Protein AF-A0A7U1E0X5-F1 (afdb_monomer_lite)

Structure (mmCIF, N/CA/C/O backbone):
data_AF-A0A7U1E0X5-F1
#
_entry.id   AF-A0A7U1E0X5-F1
#
loop_
_atom_site.group_PDB
_atom_site.id
_atom_site.type_symbol
_atom_site.label_atom_id
_atom_site.label_alt_id
_atom_site.label_comp_id
_atom_site.label_asym_id
_atom_site.label_entity_id
_atom_site.label_seq_id
_atom_site.pdbx_PDB_ins_code
_atom_site.Cartn_x
_atom_site.Cartn_y
_atom_site.Cartn_z
_atom_site.occupancy
_atom_site.B_iso_or_equiv
_atom_site.auth_seq_id
_atom_site.auth_comp_id
_atom_site.auth_asym_id
_atom_site.auth_atom_id
_atom_site.pdbx_PDB_model_num
ATOM 1 N N . MET A 1 1 ? -3.698 -30.675 40.210 1.00 38.44 1 MET A N 1
ATOM 2 C CA . MET A 1 1 ? -2.942 -29.625 39.494 1.00 38.44 1 MET A CA 1
ATOM 3 C C . MET A 1 1 ? -3.936 -28.873 38.624 1.00 38.44 1 MET A C 1
ATOM 5 O O . MET A 1 1 ? -4.606 -29.520 37.833 1.00 38.44 1 MET A O 1
ATOM 9 N N . ILE A 1 2 ? -4.116 -27.569 38.832 1.00 43.66 2 ILE A N 1
ATOM 10 C CA . ILE A 1 2 ? -5.000 -26.732 38.006 1.00 43.66 2 ILE A CA 1
ATOM 11 C C . ILE A 1 2 ? -4.103 -26.084 36.955 1.00 43.66 2 ILE A C 1
ATOM 13 O O . ILE A 1 2 ? -3.176 -25.365 37.313 1.00 43.66 2 ILE A O 1
ATOM 17 N N . ASN A 1 3 ? -4.327 -26.401 35.682 1.00 45.44 3 ASN A N 1
ATOM 18 C CA . ASN A 1 3 ? -3.619 -25.781 34.569 1.00 45.44 3 ASN A CA 1
ATOM 19 C C . ASN A 1 3 ? -4.281 -24.418 34.292 1.00 45.44 3 ASN A C 1
ATOM 21 O O . ASN A 1 3 ? -5.467 -24.415 33.955 1.00 45.44 3 ASN A O 1
ATOM 25 N N . PRO A 1 4 ? -3.604 -23.268 34.454 1.00 50.00 4 PRO A N 1
ATOM 26 C CA . PRO A 1 4 ? -4.183 -21.985 34.094 1.00 50.00 4 PRO A CA 1
ATOM 27 C C . PRO A 1 4 ? -4.053 -21.825 32.579 1.00 50.00 4 PRO A C 1
ATOM 29 O O . PRO A 1 4 ? -3.163 -21.144 32.079 1.00 50.00 4 PRO A O 1
ATOM 32 N N . SER A 1 5 ? -4.917 -22.493 31.819 1.00 58.84 5 SER A N 1
ATOM 33 C CA . SER A 1 5 ? -5.094 -22.133 30.417 1.00 58.84 5 SER A CA 1
ATOM 34 C C . SER A 1 5 ? -5.655 -20.713 30.377 1.00 58.84 5 SER A C 1
ATOM 36 O O . SER A 1 5 ? -6.728 -20.455 30.926 1.00 58.84 5 SER A O 1
ATOM 38 N N . LEU A 1 6 ? -4.882 -19.802 29.779 1.00 53.97 6 LEU A N 1
ATOM 39 C CA . LEU A 1 6 ? -5.266 -18.418 29.515 1.00 53.97 6 LEU A CA 1
ATOM 40 C C . LEU A 1 6 ? -6.688 -18.369 28.927 1.00 53.97 6 LEU A C 1
ATOM 42 O O . LEU A 1 6 ? -7.030 -19.235 28.115 1.00 53.97 6 LEU A O 1
ATOM 46 N N . PRO A 1 7 ? -7.521 -17.384 29.313 1.00 54.41 7 PRO A N 1
ATOM 47 C CA . PRO A 1 7 ? -8.818 -17.203 28.682 1.00 54.41 7 PRO A CA 1
ATOM 48 C C . PRO A 1 7 ? -8.608 -17.047 27.176 1.00 54.41 7 PRO A C 1
ATOM 50 O O . PRO A 1 7 ? -7.719 -16.313 26.749 1.00 54.41 7 PRO A O 1
ATOM 53 N N . TYR A 1 8 ? -9.401 -17.775 26.390 1.00 51.78 8 TYR A N 1
ATOM 54 C CA . TYR A 1 8 ? -9.426 -17.675 24.936 1.00 51.78 8 TYR A CA 1
ATOM 55 C C . TYR A 1 8 ? -9.695 -16.217 24.553 1.00 51.78 8 TYR A C 1
ATOM 57 O O . TYR A 1 8 ? -10.826 -15.738 24.625 1.00 51.78 8 TYR A O 1
ATOM 65 N N . VAL A 1 9 ? -8.631 -15.499 24.202 1.00 51.34 9 VAL A N 1
ATOM 66 C CA . VAL A 1 9 ? -8.729 -14.219 23.518 1.00 51.34 9 VAL A CA 1
ATOM 67 C C . VAL A 1 9 ? -8.994 -14.615 22.070 1.00 51.34 9 VAL A C 1
ATOM 69 O O . VAL A 1 9 ? -8.126 -15.261 21.483 1.00 51.34 9 VAL A O 1
ATOM 72 N N . PRO A 1 10 ? -10.176 -14.341 21.489 1.00 49.16 10 PRO A N 1
ATOM 73 C CA . PRO A 1 10 ? -10.321 -14.509 20.053 1.00 49.16 10 PRO A CA 1
ATOM 74 C C . PRO A 1 10 ? -9.218 -13.661 19.430 1.00 49.16 10 PRO A C 1
ATOM 76 O O . PRO A 1 10 ? -9.096 -12.496 19.806 1.00 49.16 10 PRO A O 1
ATOM 79 N N . ASP A 1 11 ? -8.393 -14.266 18.574 1.00 42.91 11 ASP A N 1
ATOM 80 C CA . ASP A 1 11 ? -7.307 -13.615 17.844 1.00 42.91 11 ASP A CA 1
ATOM 81 C C . ASP A 1 11 ? -7.849 -12.370 17.136 1.00 42.91 11 ASP A C 1
ATOM 83 O O . ASP A 1 11 ? -8.280 -12.392 15.981 1.00 42.91 11 ASP A O 1
ATOM 87 N N . PHE A 1 12 ? -7.874 -11.252 17.853 1.00 45.00 12 PHE A N 1
ATOM 88 C CA . PHE A 1 12 ? -8.279 -9.969 17.329 1.00 45.00 12 PHE A CA 1
ATOM 89 C C . PHE A 1 12 ? -7.049 -9.408 16.623 1.00 45.00 12 PHE A C 1
ATOM 91 O O . PHE A 1 12 ? -6.420 -8.451 17.056 1.00 45.00 12 PHE A O 1
ATOM 98 N N . HIS A 1 13 ? -6.725 -10.007 15.477 1.00 46.81 13 HIS A N 1
ATOM 99 C CA . HIS A 1 13 ? -5.883 -9.400 14.445 1.00 46.81 13 HIS A CA 1
ATOM 100 C C . HIS A 1 13 ? -6.632 -8.282 13.695 1.00 46.81 13 HIS A C 1
ATOM 102 O O . HIS A 1 13 ? -6.269 -7.904 12.583 1.00 46.81 13 HIS A O 1
ATOM 108 N N . GLY A 1 14 ? -7.720 -7.764 14.269 1.00 42.31 14 GLY A N 1
ATOM 109 C CA . GLY A 1 14 ? -8.421 -6.611 13.742 1.00 42.31 14 GLY A CA 1
ATOM 110 C C . GLY A 1 14 ? -7.586 -5.372 14.007 1.00 42.31 14 GLY A C 1
ATOM 111 O O . GLY A 1 14 ? -7.404 -4.980 15.158 1.00 42.31 14 GLY A O 1
ATOM 112 N N . VAL A 1 15 ? -7.099 -4.729 12.947 1.00 48.28 15 VAL A N 1
ATOM 113 C CA . VAL A 1 15 ? -6.606 -3.359 13.065 1.00 48.28 15 VAL A CA 1
ATOM 114 C C . VAL A 1 15 ? -7.740 -2.509 13.632 1.00 48.28 15 VAL A C 1
ATOM 116 O O . VAL A 1 15 ? -8.774 -2.327 12.987 1.00 48.28 15 VAL A O 1
ATOM 119 N N . ILE A 1 16 ? -7.546 -1.973 14.835 1.00 50.69 16 ILE A N 1
ATOM 120 C CA . ILE A 1 16 ? -8.453 -0.985 15.414 1.00 50.69 16 ILE A CA 1
ATOM 121 C C . ILE A 1 16 ? -8.334 0.253 14.538 1.00 50.69 16 ILE A C 1
ATOM 123 O O . ILE A 1 16 ? -7.315 0.922 14.595 1.00 50.69 16 ILE A O 1
ATOM 127 N N . LYS A 1 17 ? -9.318 0.552 13.683 1.00 50.16 17 LYS A N 1
ATOM 128 C CA . LYS A 1 17 ? -9.279 1.770 12.864 1.00 50.16 17 LYS A CA 1
ATOM 129 C C . LYS A 1 17 ? -9.312 2.990 13.791 1.00 50.16 17 LYS A C 1
ATOM 131 O O . LYS A 1 17 ? -10.161 3.064 14.668 1.00 50.16 17 LYS A O 1
ATOM 136 N N . SER A 1 18 ? -8.380 3.925 13.629 1.00 49.25 18 SER A N 1
ATOM 137 C CA . SER A 1 18 ? -8.361 5.151 14.415 1.00 49.25 18 SER A CA 1
ATOM 138 C C . SER A 1 18 ? -9.539 6.039 14.010 1.00 49.25 18 SER A C 1
ATOM 140 O O . SER A 1 18 ? -9.748 6.308 12.823 1.00 49.25 18 SER A O 1
ATOM 142 N N . ASP A 1 19 ? -10.281 6.533 15.001 1.00 51.62 19 ASP A N 1
ATOM 143 C CA . ASP A 1 19 ? -11.256 7.612 14.828 1.00 51.62 19 ASP A CA 1
ATOM 144 C C . ASP A 1 19 ? -10.507 8.939 14.643 1.00 51.62 19 ASP A C 1
ATOM 146 O O . ASP A 1 19 ? -10.410 9.777 15.541 1.00 51.62 19 ASP A O 1
ATOM 150 N N . VAL A 1 20 ? -9.891 9.130 13.475 1.00 51.34 20 VAL A N 1
ATOM 151 C CA . VAL A 1 20 ? -9.226 10.396 13.143 1.00 51.34 20 VAL A CA 1
ATOM 152 C C . VAL A 1 20 ? -10.301 11.428 12.825 1.00 51.34 20 VAL A C 1
ATOM 154 O O . VAL A 1 20 ? -10.756 11.498 11.691 1.00 51.34 20 VAL A O 1
ATOM 157 N N . SER A 1 21 ? -10.754 12.158 13.850 1.00 49.44 21 SER A N 1
ATOM 158 C CA . SER A 1 21 ? -11.457 13.458 13.827 1.00 49.44 21 SER A CA 1
ATOM 159 C C . SER A 1 21 ? -12.159 13.872 12.520 1.00 49.44 21 SER A C 1
ATOM 161 O O . SER A 1 21 ? 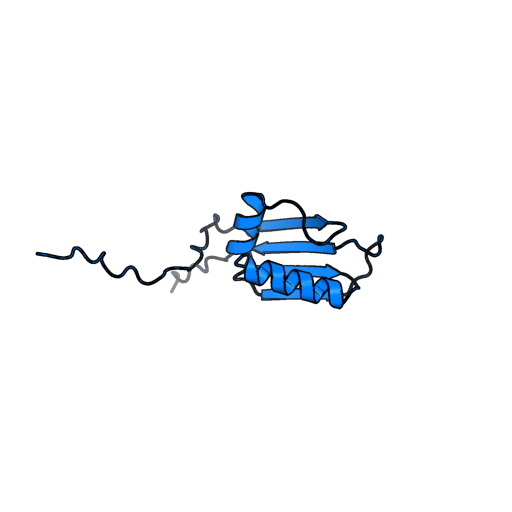-11.987 14.993 12.056 1.00 49.44 21 SER A O 1
ATOM 163 N N . GLY A 1 22 ? -12.949 12.989 11.903 1.00 56.50 22 GLY A N 1
ATOM 164 C CA . GLY A 1 22 ? -13.698 13.258 10.674 1.00 56.50 22 GLY A CA 1
ATOM 165 C C . GLY A 1 22 ? -12.929 13.972 9.552 1.00 56.50 22 GLY A C 1
ATOM 166 O O . GLY A 1 22 ? -13.574 14.631 8.751 1.00 56.50 22 GLY A O 1
ATOM 167 N N . LYS A 1 23 ? -11.592 13.916 9.483 1.00 66.25 23 LYS A N 1
ATOM 168 C CA . LYS A 1 23 ? -10.787 14.559 8.431 1.00 66.25 23 LYS A CA 1
ATOM 169 C C . LYS A 1 23 ? -9.928 13.484 7.785 1.00 66.25 23 LYS A C 1
ATOM 171 O O . LYS A 1 23 ? -9.076 12.888 8.439 1.00 66.25 23 LYS A O 1
ATOM 176 N N . GLY A 1 24 ? -10.203 13.203 6.514 1.00 78.44 24 GLY A N 1
ATOM 177 C CA . GLY A 1 24 ? -9.419 12.252 5.732 1.00 78.44 24 GLY A CA 1
ATOM 178 C C . GLY A 1 24 ? -7.949 12.668 5.663 1.00 78.44 24 GLY A C 1
ATOM 179 O O . GLY A 1 24 ? -7.609 13.835 5.871 1.00 78.44 24 GLY A O 1
ATOM 180 N N . TRP A 1 25 ? -7.071 11.716 5.367 1.00 86.50 25 TRP A N 1
ATOM 181 C CA . TRP A 1 25 ? -5.639 11.968 5.236 1.00 86.50 25 TRP A CA 1
ATOM 182 C C . TRP A 1 25 ? -5.052 11.219 4.043 1.00 86.50 25 TRP A C 1
ATOM 184 O O . TRP A 1 25 ? -5.591 10.208 3.587 1.00 86.50 25 TRP A O 1
ATOM 194 N N . VAL A 1 26 ? -3.930 11.738 3.545 1.00 87.56 26 VAL A N 1
ATOM 195 C CA . VAL A 1 26 ? -3.135 11.127 2.479 1.00 87.56 26 VAL A CA 1
ATOM 196 C C . VAL A 1 26 ? -1.690 11.045 2.949 1.00 87.56 26 VAL A C 1
ATOM 198 O O . VAL A 1 26 ? -1.139 12.028 3.440 1.00 87.56 26 VAL A O 1
ATOM 201 N N . TYR A 1 27 ? -1.085 9.872 2.799 1.00 86.44 27 TYR A N 1
ATOM 202 C CA . TYR A 1 27 ? 0.328 9.649 3.072 1.00 86.44 27 TYR A CA 1
ATOM 203 C C . TYR A 1 27 ? 0.993 9.049 1.836 1.00 86.44 27 TYR A C 1
ATOM 205 O O . TYR A 1 27 ? 0.497 8.074 1.275 1.00 86.44 27 TYR A O 1
ATOM 213 N N . GLU A 1 28 ? 2.097 9.644 1.392 1.00 87.88 28 GLU A N 1
ATOM 214 C CA . GLU A 1 28 ? 2.778 9.262 0.157 1.00 87.88 28 GLU A CA 1
ATOM 215 C C . GLU A 1 28 ? 4.205 8.802 0.437 1.00 87.88 28 GLU A C 1
ATOM 217 O O . GLU A 1 28 ? 4.940 9.421 1.205 1.00 87.88 28 GLU A O 1
ATOM 222 N N . ILE A 1 29 ? 4.613 7.737 -0.246 1.00 85.88 29 ILE A N 1
ATOM 223 C CA . ILE A 1 29 ? 5.979 7.225 -0.233 1.00 85.88 29 ILE A CA 1
ATOM 224 C C . ILE A 1 29 ? 6.431 7.0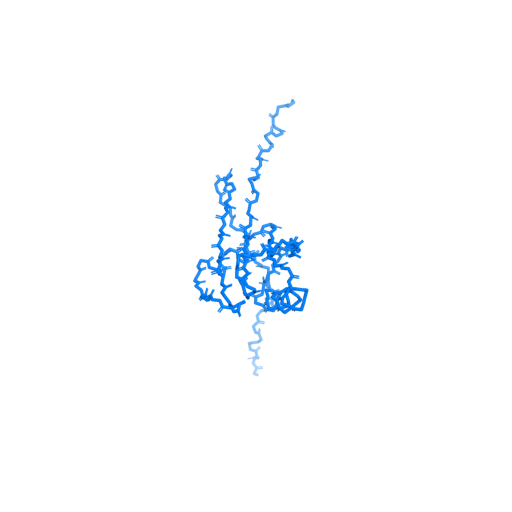88 -1.674 1.00 85.88 29 ILE A C 1
ATOM 226 O O . ILE A 1 29 ? 5.729 6.514 -2.501 1.00 85.88 29 ILE A O 1
ATOM 230 N N . THR A 1 30 ? 7.626 7.583 -1.967 1.00 81.38 30 THR A N 1
ATOM 231 C CA . THR A 1 30 ? 8.294 7.330 -3.241 1.00 81.38 30 THR A CA 1
ATOM 232 C C . THR A 1 30 ? 9.565 6.549 -2.952 1.00 81.38 30 THR A C 1
ATOM 234 O O . THR A 1 30 ? 10.387 6.990 -2.153 1.00 81.38 30 THR A O 1
ATOM 237 N N . SER A 1 31 ? 9.717 5.378 -3.564 1.00 73.00 31 SER A N 1
ATOM 238 C CA . SER A 1 31 ? 10.887 4.519 -3.381 1.00 73.00 31 SER A CA 1
ATOM 239 C C . SER A 1 31 ? 11.403 4.034 -4.727 1.00 73.00 31 SER A C 1
ATOM 241 O O . SER A 1 31 ? 10.623 3.762 -5.635 1.00 73.00 31 SER A O 1
ATOM 243 N N . LEU A 1 32 ? 12.724 3.923 -4.841 1.00 64.19 32 LEU A N 1
ATOM 244 C CA . LEU A 1 32 ? 13.413 3.423 -6.032 1.00 64.19 32 LEU A CA 1
ATOM 245 C C . LEU A 1 32 ? 13.540 1.892 -6.054 1.00 64.19 32 LEU A C 1
ATOM 247 O O . LEU A 1 32 ? 13.988 1.346 -7.043 1.00 64.19 32 LEU A O 1
ATOM 251 N N . SER A 1 33 ? 13.184 1.190 -4.972 1.00 60.03 33 SER A N 1
ATOM 252 C CA . SER A 1 33 ? 13.417 -0.262 -4.849 1.00 60.03 33 SER A CA 1
ATOM 253 C C . SER A 1 33 ? 12.273 -1.021 -4.165 1.00 60.03 33 SER A C 1
ATOM 255 O O . SER A 1 33 ? 12.437 -2.151 -3.706 1.00 60.03 33 SER A O 1
ATOM 257 N N . GLY A 1 34 ? 11.090 -0.404 -4.075 1.00 54.69 34 GLY A N 1
ATOM 258 C CA . GLY A 1 34 ? 9.868 -1.041 -3.569 1.00 54.69 34 GLY A CA 1
ATOM 259 C C . GLY A 1 34 ? 9.793 -1.235 -2.051 1.00 54.69 34 GLY A C 1
ATOM 260 O O . GLY A 1 34 ? 8.716 -1.524 -1.541 1.00 54.69 34 GLY A O 1
ATOM 261 N N . VAL A 1 35 ? 10.883 -1.021 -1.306 1.00 59.47 35 VAL A N 1
ATOM 262 C CA . VAL A 1 35 ? 10.881 -1.102 0.163 1.00 59.47 35 VAL A CA 1
ATOM 263 C C . VAL A 1 35 ? 11.721 0.032 0.738 1.00 59.47 35 VAL A C 1
ATOM 265 O O . VAL A 1 35 ? 12.945 -0.047 0.762 1.00 59.47 35 VAL A O 1
ATOM 268 N N . GLN A 1 36 ? 11.075 1.101 1.211 1.00 62.62 36 GLN A N 1
ATOM 269 C CA . GLN A 1 36 ? 11.728 2.045 2.118 1.00 62.62 36 GLN A CA 1
ATOM 270 C C . GLN A 1 36 ? 10.846 2.413 3.312 1.00 62.62 36 GLN A C 1
ATOM 272 O O . GLN A 1 36 ? 9.673 2.741 3.170 1.00 62.62 36 GLN A O 1
ATOM 277 N N . ALA A 1 37 ? 11.527 2.349 4.463 1.00 60.62 37 ALA A N 1
ATOM 278 C CA . ALA A 1 37 ? 11.211 2.795 5.813 1.00 60.62 37 ALA A CA 1
ATOM 279 C C . ALA A 1 37 ? 9.951 2.191 6.469 1.00 60.62 37 ALA A C 1
ATOM 281 O O . ALA A 1 37 ? 8.864 2.766 6.449 1.00 60.62 37 ALA A O 1
ATOM 282 N N . ARG A 1 38 ? 10.161 1.063 7.170 1.00 74.44 38 ARG A N 1
ATOM 283 C CA . ARG A 1 38 ? 9.269 0.470 8.189 1.00 74.44 38 ARG A CA 1
ATOM 284 C C . ARG A 1 38 ? 9.143 1.386 9.415 1.00 74.44 38 ARG A C 1
ATOM 286 O O . ARG A 1 38 ? 9.580 1.063 10.516 1.00 74.44 38 ARG A O 1
ATOM 293 N N . THR A 1 39 ? 8.633 2.589 9.194 1.00 82.69 39 THR A N 1
ATOM 294 C CA . THR A 1 39 ? 8.422 3.588 10.242 1.00 82.69 39 THR A CA 1
ATOM 295 C C . THR A 1 39 ? 7.094 3.339 10.951 1.00 82.69 39 THR A C 1
ATOM 297 O O . THR A 1 39 ? 6.182 2.756 10.360 1.00 82.69 39 THR A O 1
ATOM 300 N N . PRO A 1 40 ? 6.923 3.833 12.188 1.00 86.19 40 PRO A N 1
ATOM 301 C CA . PRO A 1 40 ? 5.617 3.831 12.841 1.00 86.19 40 PRO A CA 1
ATOM 302 C C . PRO A 1 40 ? 4.524 4.482 11.977 1.00 86.19 40 PRO A C 1
ATOM 304 O O . PRO A 1 40 ? 3.410 3.973 11.907 1.00 86.19 40 PRO A O 1
ATOM 307 N N . THR A 1 41 ? 4.856 5.556 11.251 1.00 85.56 41 THR A N 1
ATOM 308 C CA . THR A 1 41 ? 3.938 6.244 10.329 1.00 85.56 41 THR A CA 1
ATOM 309 C C . THR A 1 41 ? 3.513 5.359 9.162 1.00 85.56 41 THR A C 1
ATOM 311 O O . THR A 1 41 ? 2.340 5.357 8.798 1.00 85.56 41 THR A O 1
ATOM 314 N N . PHE A 1 42 ? 4.439 4.576 8.600 1.00 87.81 42 PHE A N 1
ATOM 315 C CA . PHE A 1 42 ? 4.121 3.599 7.562 1.00 87.81 42 PHE A CA 1
ATOM 316 C C . PHE A 1 42 ? 3.129 2.557 8.072 1.00 87.81 42 PHE A C 1
ATOM 318 O O . PHE A 1 42 ? 2.102 2.350 7.436 1.00 87.81 42 PHE A O 1
ATOM 325 N N . TYR A 1 43 ? 3.393 1.943 9.229 1.00 87.44 43 TYR A N 1
ATOM 326 C CA . TYR A 1 43 ? 2.499 0.921 9.779 1.00 87.44 43 TYR A CA 1
ATOM 327 C C . TYR A 1 43 ? 1.133 1.486 10.161 1.00 87.44 43 TYR A C 1
ATOM 329 O O . TYR A 1 43 ? 0.118 0.846 9.903 1.00 87.44 43 TYR A O 1
ATOM 337 N N . TYR A 1 44 ? 1.088 2.712 10.686 1.00 88.06 44 TYR A N 1
ATOM 338 C CA . TYR A 1 44 ? -0.169 3.421 10.900 1.00 88.06 44 TYR A CA 1
ATOM 339 C C . TYR A 1 44 ? -0.928 3.599 9.575 1.00 88.06 44 TYR A C 1
ATOM 341 O O . TYR A 1 44 ? -2.085 3.202 9.453 1.00 88.06 44 TYR A O 1
ATOM 349 N N . ALA A 1 45 ? -0.278 4.133 8.542 1.00 88.25 45 ALA A N 1
ATOM 350 C CA . ALA A 1 45 ? -0.926 4.340 7.253 1.00 88.25 45 ALA A CA 1
ATOM 351 C C . ALA A 1 45 ? -1.387 3.019 6.606 1.00 88.25 45 ALA A C 1
ATOM 353 O O . ALA A 1 45 ? -2.497 2.943 6.086 1.00 88.25 45 ALA A O 1
ATOM 354 N N . LEU A 1 46 ? -0.568 1.969 6.688 1.00 88.94 46 LEU A N 1
ATOM 355 C CA . LEU A 1 46 ? -0.851 0.630 6.172 1.00 88.94 46 LEU A CA 1
ATOM 356 C C . LEU A 1 46 ? -2.087 0.006 6.824 1.00 88.94 46 LEU A C 1
ATOM 358 O O . LEU A 1 46 ? -2.937 -0.566 6.140 1.00 88.94 46 LEU A O 1
ATOM 362 N N . ALA A 1 47 ? -2.175 0.124 8.146 1.00 87.56 47 ALA A N 1
ATOM 363 C CA . ALA A 1 47 ? -3.227 -0.486 8.936 1.00 87.56 47 ALA A CA 1
ATOM 364 C C . ALA A 1 47 ? -4.551 0.288 8.789 1.00 87.56 47 ALA A C 1
ATOM 366 O O . ALA A 1 47 ? -5.622 -0.314 8.686 1.00 87.56 47 ALA A O 1
ATOM 367 N N . HIS A 1 48 ? -4.480 1.622 8.755 1.00 86.94 48 HIS A N 1
ATOM 368 C CA . HIS A 1 48 ? -5.654 2.486 8.860 1.00 86.94 48 HIS A CA 1
ATOM 369 C C . HIS A 1 48 ? -6.185 3.027 7.532 1.00 86.94 48 HIS A C 1
ATOM 371 O O . HIS A 1 48 ? -7.297 3.552 7.537 1.00 86.94 48 HIS A O 1
ATOM 377 N N . ALA A 1 49 ? -5.447 2.933 6.422 1.00 87.38 49 ALA A N 1
ATOM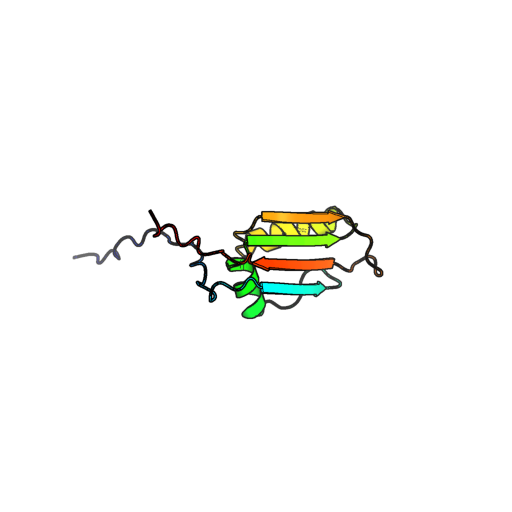 378 C CA . ALA A 1 49 ? -5.942 3.373 5.119 1.00 87.38 49 ALA A CA 1
ATOM 379 C C . ALA A 1 49 ? -7.253 2.664 4.733 1.00 87.38 49 ALA A C 1
ATOM 381 O O . ALA A 1 49 ? -7.500 1.514 5.088 1.00 87.38 49 ALA A O 1
ATOM 382 N N . ASP A 1 50 ? -8.089 3.350 3.958 1.00 88.19 50 ASP A N 1
ATOM 383 C CA . ASP A 1 50 ? -9.247 2.739 3.299 1.00 88.19 50 ASP A CA 1
ATOM 384 C C . ASP A 1 50 ? -8.879 2.254 1.889 1.00 88.19 50 ASP A C 1
ATOM 386 O O . ASP A 1 50 ? -9.439 1.275 1.394 1.00 88.19 50 ASP A O 1
ATOM 390 N N . ARG A 1 51 ? -7.901 2.914 1.256 1.00 89.31 51 ARG A N 1
ATOM 391 C CA . ARG A 1 51 ? -7.395 2.591 -0.082 1.00 89.31 51 ARG A CA 1
ATOM 392 C C . ARG A 1 51 ? -5.892 2.829 -0.158 1.00 89.31 51 ARG A C 1
ATOM 394 O O . ARG A 1 51 ? -5.392 3.818 0.378 1.00 89.31 51 ARG A O 1
ATOM 401 N N . ILE A 1 52 ? -5.184 1.948 -0.857 1.00 90.62 52 ILE A N 1
ATOM 402 C CA . ILE A 1 52 ? -3.758 2.092 -1.157 1.00 90.62 52 ILE A CA 1
ATOM 403 C C . ILE A 1 52 ? -3.588 2.062 -2.673 1.00 90.62 52 ILE A C 1
ATOM 405 O O . ILE A 1 52 ? -4.069 1.144 -3.328 1.00 90.62 52 ILE A O 1
ATOM 409 N N . VAL A 1 53 ? -2.903 3.051 -3.238 1.00 90.31 53 VAL A N 1
ATOM 410 C CA . VAL A 1 53 ? -2.629 3.141 -4.676 1.00 90.31 53 VAL A CA 1
ATOM 411 C C . VAL A 1 53 ? -1.135 2.988 -4.905 1.00 90.31 53 VAL A C 1
ATOM 413 O O . VAL A 1 53 ? -0.341 3.754 -4.364 1.00 90.31 53 VAL A O 1
ATOM 416 N N . VAL A 1 54 ? -0.755 2.008 -5.720 1.00 89.50 54 VAL A N 1
ATOM 417 C CA . VAL A 1 54 ? 0.625 1.773 -6.143 1.00 89.50 54 VAL A CA 1
ATOM 418 C C . VAL A 1 54 ? 0.771 2.222 -7.589 1.00 89.50 54 VAL A C 1
ATOM 420 O O . VAL A 1 54 ? 0.173 1.639 -8.493 1.00 89.50 54 VAL A O 1
ATOM 423 N N . THR A 1 55 ? 1.575 3.254 -7.808 1.00 89.00 55 THR A N 1
ATOM 424 C CA . THR A 1 55 ? 1.890 3.794 -9.126 1.00 89.00 55 THR A CA 1
ATOM 425 C C . THR A 1 55 ? 3.219 3.242 -9.617 1.00 89.00 55 THR A C 1
ATOM 427 O O . THR A 1 55 ? 4.274 3.544 -9.056 1.00 89.00 55 THR A O 1
ATOM 430 N N . THR A 1 56 ? 3.156 2.431 -10.668 1.00 86.19 56 THR A N 1
ATOM 431 C CA . THR A 1 56 ? 4.314 1.879 -11.380 1.00 86.19 56 THR A CA 1
ATOM 432 C C . THR A 1 56 ? 3.878 1.425 -12.769 1.00 86.19 56 THR A C 1
ATOM 434 O O . THR A 1 56 ? 2.731 1.021 -12.949 1.00 86.19 56 THR A O 1
ATOM 437 N N . HIS A 1 57 ? 4.784 1.440 -13.742 1.00 86.44 57 HIS A N 1
ATOM 438 C CA . HIS A 1 57 ? 4.544 0.864 -15.069 1.00 86.44 57 HIS A CA 1
ATOM 439 C C . HIS A 1 57 ? 4.997 -0.601 -15.170 1.00 86.44 57 HIS A C 1
ATOM 441 O O . HIS A 1 57 ? 4.674 -1.280 -16.143 1.00 86.44 57 HIS A O 1
ATOM 447 N N . ASP A 1 58 ? 5.733 -1.093 -14.171 1.00 85.94 58 ASP A N 1
ATOM 448 C CA . ASP A 1 58 ? 6.192 -2.477 -14.093 1.00 85.94 58 ASP A CA 1
ATOM 449 C C . ASP A 1 58 ? 5.169 -3.328 -13.323 1.00 85.94 58 ASP A C 1
ATOM 451 O O . ASP A 1 58 ? 4.969 -3.172 -12.113 1.00 85.94 58 ASP A O 1
ATOM 455 N N . ALA A 1 59 ? 4.526 -4.252 -14.040 1.00 87.25 59 ALA A N 1
ATOM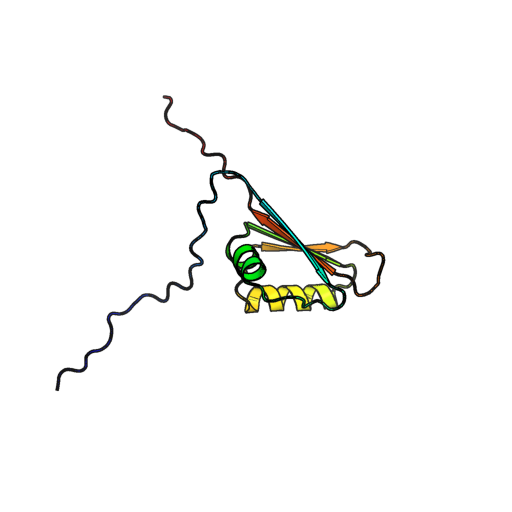 456 C CA . ALA A 1 59 ? 3.547 -5.177 -13.479 1.00 87.25 59 ALA A CA 1
ATOM 457 C C . ALA A 1 59 ? 4.165 -6.156 -12.464 1.00 87.25 59 ALA A C 1
ATOM 459 O O . ALA A 1 59 ? 3.530 -6.474 -11.458 1.00 87.25 59 ALA A O 1
ATOM 460 N N . GLY A 1 60 ? 5.394 -6.624 -12.696 1.00 88.06 60 GLY A N 1
ATOM 461 C CA . GLY A 1 60 ? 6.099 -7.519 -11.778 1.00 88.06 60 GLY A CA 1
ATOM 462 C C . GLY A 1 60 ? 6.426 -6.819 -10.462 1.00 88.06 60 GLY A C 1
ATOM 463 O O . GLY A 1 60 ? 6.187 -7.365 -9.381 1.00 88.06 60 GLY A O 1
ATOM 464 N N . LEU A 1 61 ? 6.886 -5.570 -10.549 1.00 85.69 61 LEU A N 1
ATOM 465 C CA . LEU A 1 61 ? 7.135 -4.731 -9.381 1.00 85.69 61 LEU A CA 1
ATOM 466 C C . LEU A 1 61 ? 5.846 -4.429 -8.610 1.00 85.69 61 LEU A C 1
ATOM 468 O O . LEU A 1 61 ? 5.841 -4.485 -7.379 1.00 85.69 61 LEU A O 1
ATOM 472 N N . TRP A 1 62 ? 4.741 -4.184 -9.319 1.00 88.38 62 TRP A N 1
ATOM 473 C CA . TRP A 1 62 ? 3.425 -4.070 -8.698 1.00 88.38 62 TRP A CA 1
ATOM 474 C C . TRP A 1 62 ? 3.075 -5.338 -7.905 1.00 88.38 62 TRP A C 1
ATOM 476 O O . TRP A 1 62 ? 2.883 -5.248 -6.692 1.00 88.38 62 TRP A O 1
ATOM 486 N N . PHE A 1 63 ? 3.041 -6.520 -8.529 1.00 89.94 63 PHE A N 1
ATOM 487 C CA . PHE A 1 63 ? 2.670 -7.756 -7.826 1.00 89.94 63 PHE A CA 1
ATOM 488 C C . PHE A 1 63 ? 3.511 -7.987 -6.566 1.00 89.94 63 PHE A C 1
ATOM 490 O O . PHE A 1 63 ? 2.962 -8.284 -5.504 1.00 89.94 63 PHE A O 1
ATOM 497 N N . ARG A 1 64 ? 4.823 -7.743 -6.649 1.00 89.06 64 ARG A N 1
ATOM 498 C CA . ARG A 1 64 ? 5.731 -7.850 -5.502 1.00 89.06 64 ARG A CA 1
ATOM 499 C C . ARG A 1 64 ? 5.353 -6.901 -4.361 1.00 89.06 64 ARG A C 1
ATOM 501 O O . ARG A 1 64 ? 5.350 -7.313 -3.203 1.00 89.06 64 ARG A O 1
ATOM 508 N N . ILE A 1 65 ? 5.027 -5.647 -4.670 1.00 88.56 65 ILE A N 1
ATOM 509 C CA . ILE A 1 65 ? 4.642 -4.644 -3.666 1.00 88.56 65 ILE A CA 1
ATOM 510 C C . ILE A 1 65 ? 3.272 -4.960 -3.075 1.00 88.56 65 ILE A C 1
ATOM 512 O O . ILE A 1 65 ? 3.098 -4.849 -1.864 1.00 88.56 65 ILE A O 1
ATOM 516 N N . ARG A 1 66 ? 2.312 -5.409 -3.891 1.00 89.62 66 ARG A N 1
ATOM 517 C CA . ARG A 1 66 ? 1.003 -5.865 -3.409 1.00 89.62 66 ARG A CA 1
ATOM 518 C C . ARG A 1 66 ? 1.149 -6.918 -2.325 1.00 89.62 66 ARG A C 1
ATOM 520 O O . ARG A 1 66 ? 0.528 -6.816 -1.270 1.00 89.62 66 ARG A O 1
ATOM 527 N N . ASP A 1 67 ? 1.924 -7.948 -2.634 1.00 90.25 67 ASP A N 1
ATOM 528 C CA . ASP A 1 67 ? 2.034 -9.127 -1.793 1.00 90.25 67 ASP A CA 1
ATOM 529 C C . ASP A 1 67 ? 2.829 -8.786 -0.525 1.00 90.25 67 ASP A C 1
ATOM 531 O O . ASP A 1 67 ? 2.457 -9.227 0.560 1.00 90.25 67 ASP A O 1
ATOM 535 N N . LEU A 1 68 ? 3.821 -7.891 -0.625 1.00 88.88 68 LEU A N 1
ATOM 536 C CA . LEU A 1 68 ? 4.517 -7.326 0.530 1.00 88.88 68 LEU A CA 1
ATOM 537 C C . LEU A 1 68 ? 3.586 -6.515 1.439 1.00 88.88 68 LEU A C 1
ATOM 539 O O . LEU A 1 68 ? 3.576 -6.746 2.643 1.00 8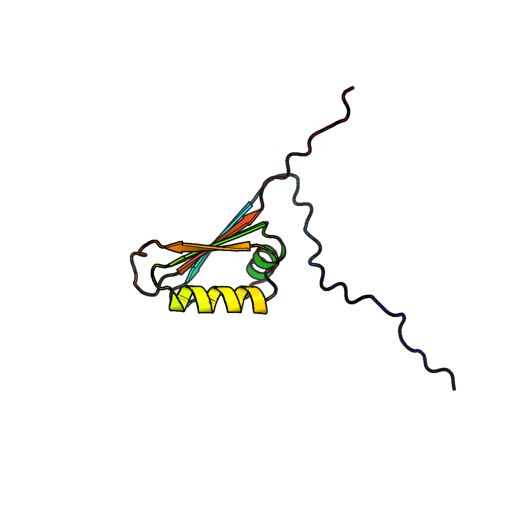8.88 68 LEU A O 1
ATOM 543 N N . LEU A 1 69 ? 2.777 -5.602 0.891 1.00 88.75 69 LEU A N 1
ATOM 544 C CA . LEU A 1 69 ? 1.834 -4.803 1.682 1.00 88.75 69 LEU A CA 1
ATOM 545 C C . LEU A 1 69 ? 0.818 -5.698 2.401 1.00 88.75 69 LEU A C 1
ATOM 547 O O . LEU A 1 69 ? 0.533 -5.482 3.576 1.00 88.75 69 LEU A O 1
ATOM 551 N N . LYS A 1 70 ? 0.311 -6.735 1.724 1.00 88.81 70 LYS A N 1
ATOM 552 C CA . LYS A 1 70 ? -0.590 -7.729 2.329 1.00 88.81 70 LYS A CA 1
ATOM 553 C C . LYS A 1 70 ? 0.088 -8.522 3.443 1.00 88.81 70 LYS A C 1
ATOM 555 O O . LYS A 1 70 ? -0.504 -8.693 4.502 1.00 88.81 70 LYS A O 1
ATOM 560 N N . MET A 1 71 ? 1.319 -8.975 3.220 1.00 87.19 71 MET A N 1
ATOM 561 C CA . MET A 1 71 ? 2.102 -9.710 4.216 1.00 87.19 71 MET A CA 1
ATOM 562 C C . MET A 1 71 ? 2.423 -8.854 5.451 1.00 87.19 71 MET A C 1
ATOM 564 O O . MET A 1 71 ? 2.431 -9.371 6.561 1.00 87.19 71 MET A O 1
ATOM 568 N N . GLU A 1 72 ? 2.646 -7.550 5.273 1.00 85.81 72 GLU A N 1
ATOM 569 C CA . GLU A 1 72 ? 2.902 -6.596 6.364 1.00 85.81 72 GLU A CA 1
ATOM 570 C C . GLU A 1 72 ? 1.604 -6.128 7.070 1.00 85.81 72 GLU A C 1
ATOM 572 O O . GLU A 1 72 ? 1.671 -5.342 8.013 1.00 85.81 72 GLU A O 1
ATOM 577 N N . GLY A 1 73 ? 0.424 -6.612 6.653 1.00 84.75 73 GLY A N 1
ATOM 578 C CA . GLY A 1 73 ? -0.849 -6.379 7.347 1.00 84.75 73 GLY A CA 1
ATOM 579 C C . GLY A 1 73 ? -1.763 -5.311 6.735 1.00 84.75 73 GLY A C 1
ATOM 580 O O . GLY A 1 73 ? -2.616 -4.770 7.439 1.00 84.75 73 GLY A O 1
ATOM 581 N N . ALA A 1 74 ? -1.621 -4.992 5.443 1.00 85.94 74 ALA A N 1
ATOM 582 C CA . ALA A 1 74 ? -2.564 -4.111 4.751 1.00 85.94 74 ALA A CA 1
ATOM 583 C C . ALA A 1 74 ? -3.998 -4.657 4.829 1.00 85.94 74 ALA A C 1
ATOM 585 O O . ALA A 1 74 ? -4.284 -5.756 4.351 1.00 85.94 74 ALA A O 1
ATOM 586 N N . THR A 1 75 ? -4.913 -3.850 5.366 1.00 83.19 75 THR A N 1
ATOM 587 C CA . THR A 1 75 ? -6.352 -4.173 5.416 1.00 83.19 75 THR A CA 1
ATOM 588 C C . THR A 1 75 ? -7.144 -3.533 4.272 1.00 83.19 75 THR A C 1
ATOM 590 O O . THR A 1 75 ? -8.254 -3.962 3.959 1.00 83.19 75 THR A O 1
ATOM 593 N N . ALA A 1 76 ? -6.571 -2.509 3.639 1.00 86.12 76 ALA A N 1
ATOM 594 C CA . ALA A 1 76 ? -7.167 -1.760 2.543 1.00 86.12 76 ALA A CA 1
ATOM 595 C C . ALA A 1 76 ? -7.082 -2.497 1.198 1.00 86.12 76 ALA A C 1
ATOM 597 O O . ALA A 1 76 ? -6.211 -3.342 0.971 1.00 86.12 76 ALA A O 1
ATOM 598 N N . VAL A 1 77 ? -7.934 -2.094 0.252 1.00 88.44 77 VAL A N 1
ATOM 599 C CA . VAL A 1 77 ? -7.771 -2.490 -1.152 1.00 88.44 77 VAL A CA 1
ATOM 600 C C . VAL A 1 77 ? -6.491 -1.853 -1.693 1.00 88.44 77 VAL A C 1
ATOM 602 O O . VAL A 1 77 ? -6.316 -0.635 -1.613 1.00 88.44 77 VAL A O 1
ATOM 605 N N . VAL A 1 78 ? -5.603 -2.686 -2.240 1.00 90.50 78 VAL A N 1
ATOM 606 C CA . VAL A 1 78 ? -4.370 -2.243 -2.897 1.00 90.50 78 VAL A CA 1
ATOM 607 C C . VAL A 1 78 ? -4.589 -2.247 -4.404 1.00 90.50 78 VAL A C 1
ATOM 609 O O . VAL A 1 78 ? -4.806 -3.297 -5.011 1.00 90.50 78 VAL A O 1
ATOM 612 N N . GLU A 1 79 ? -4.535 -1.067 -4.998 1.00 91.00 79 GLU A N 1
ATOM 613 C CA . GLU A 1 79 ? -4.819 -0.838 -6.404 1.00 91.00 79 GLU A CA 1
ATOM 614 C C . GLU A 1 79 ? -3.567 -0.494 -7.191 1.00 91.00 79 GLU A C 1
ATOM 616 O O . GLU A 1 79 ? -2.631 0.124 -6.682 1.00 91.00 79 GLU A O 1
ATOM 621 N N . TRP A 1 80 ? -3.599 -0.841 -8.472 1.00 91.88 80 TRP A N 1
ATOM 622 C CA . TRP A 1 80 ? -2.538 -0.506 -9.399 1.00 91.88 80 TRP A CA 1
ATOM 623 C C . TRP A 1 80 ? -2.917 0.685 -10.260 1.00 91.88 80 TRP A C 1
ATOM 625 O O . TRP A 1 80 ? -3.959 0.699 -10.917 1.00 91.88 80 TRP A O 1
ATOM 635 N N . ARG A 1 81 ? -2.021 1.661 -10.295 1.00 89.94 81 ARG A N 1
ATOM 636 C CA . ARG A 1 81 ? -2.041 2.766 -11.236 1.00 89.94 81 ARG A CA 1
ATOM 637 C C . ARG A 1 81 ? -0.871 2.594 -12.195 1.00 89.94 81 ARG A C 1
ATOM 639 O O . ARG A 1 81 ? 0.286 2.796 -11.829 1.00 89.94 81 ARG A O 1
ATOM 646 N N . ASN A 1 82 ? -1.189 2.194 -13.420 1.00 86.50 82 ASN A N 1
ATOM 647 C CA . ASN A 1 82 ? -0.195 2.055 -14.472 1.00 86.50 82 ASN A CA 1
ATOM 648 C C . ASN A 1 82 ? 0.156 3.436 -15.035 1.00 86.50 82 ASN A C 1
ATOM 650 O O . ASN A 1 82 ? -0.503 3.934 -15.945 1.00 86.50 82 ASN A O 1
ATOM 654 N N . GLU A 1 83 ? 1.180 4.058 -14.461 1.00 82.56 83 GLU A N 1
ATOM 655 C CA . GLU A 1 83 ? 1.758 5.3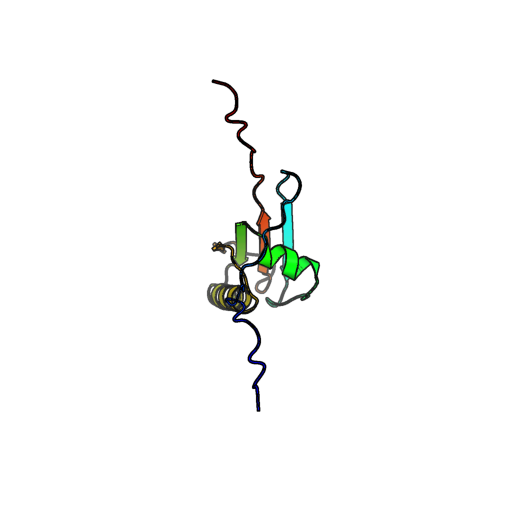02 -14.959 1.00 82.56 83 GLU A CA 1
ATOM 656 C C . GLU A 1 83 ? 3.279 5.168 -15.024 1.00 82.56 83 GLU A C 1
ATOM 658 O O . GLU A 1 83 ? 3.920 4.526 -14.186 1.00 82.56 83 GLU A O 1
ATOM 663 N N . LYS A 1 84 ? 3.861 5.788 -16.051 1.00 70.50 84 LYS A N 1
ATOM 664 C CA . LYS A 1 84 ? 5.301 5.772 -16.277 1.00 70.50 84 LYS A CA 1
ATOM 665 C C . LYS A 1 84 ? 5.961 6.816 -15.379 1.00 70.50 84 LYS A C 1
ATOM 667 O O . LYS A 1 84 ? 5.821 8.014 -15.607 1.00 70.50 84 LYS A O 1
ATOM 672 N N . SER A 1 85 ? 6.674 6.349 -14.362 1.00 68.12 85 SER A N 1
ATOM 673 C CA . SER A 1 85 ? 7.545 7.184 -13.536 1.00 68.12 85 SER A CA 1
ATOM 674 C C . SER A 1 85 ? 8.712 7.739 -14.363 1.00 68.12 85 SER A C 1
ATOM 676 O O . SER A 1 85 ? 9.115 7.146 -15.366 1.00 68.12 85 SER A O 1
ATOM 678 N N . PHE A 1 86 ? 9.287 8.866 -13.929 1.00 66.62 86 PHE A N 1
ATOM 679 C CA . PHE A 1 86 ? 10.467 9.453 -14.580 1.00 66.62 86 PHE A CA 1
ATOM 680 C C . PHE A 1 86 ? 11.678 8.507 -14.522 1.00 66.62 86 PHE A C 1
ATOM 682 O O . PHE A 1 86 ? 12.483 8.465 -15.449 1.00 66.62 86 PHE A O 1
ATOM 689 N N . LEU A 1 87 ? 11.778 7.715 -13.448 1.00 65.81 87 LEU A N 1
ATOM 690 C CA . LEU A 1 87 ? 12.795 6.681 -13.277 1.00 65.81 87 LEU A CA 1
ATOM 691 C C . LEU A 1 87 ? 12.170 5.281 -13.413 1.00 65.81 87 LEU A C 1
ATOM 693 O O . LEU A 1 87 ? 11.100 5.056 -12.842 1.00 65.81 87 LEU A O 1
ATOM 697 N N . PRO A 1 88 ? 12.827 4.327 -14.105 1.00 66.00 88 PRO A N 1
ATOM 698 C CA . PRO A 1 88 ? 12.268 2.997 -14.362 1.00 66.00 88 PRO A CA 1
ATOM 699 C C . PRO A 1 88 ? 11.892 2.207 -13.098 1.00 66.00 88 PRO A C 1
ATOM 701 O O . PRO A 1 88 ? 10.880 1.520 -13.074 1.00 66.00 88 PRO A O 1
ATOM 704 N N . GLU A 1 89 ? 12.675 2.337 -12.028 1.00 67.12 89 GLU A N 1
ATOM 705 C CA . GLU A 1 89 ? 12.478 1.576 -10.783 1.00 67.12 89 GLU A CA 1
ATOM 706 C C . GLU A 1 89 ? 11.677 2.351 -9.721 1.00 67.12 89 GLU A C 1
ATOM 708 O O . GLU A 1 89 ? 11.455 1.877 -8.606 1.00 67.12 89 GLU A O 1
ATOM 713 N N . GLN A 1 90 ? 11.228 3.567 -10.045 1.00 75.38 90 GLN A N 1
ATOM 714 C CA . GLN A 1 90 ? 10.501 4.402 -9.100 1.00 75.38 90 GLN A CA 1
ATOM 715 C C . GLN A 1 90 ? 9.052 3.945 -8.961 1.00 75.38 90 GLN A C 1
ATOM 717 O O . GLN A 1 90 ? 8.268 3.987 -9.913 1.00 75.38 90 GLN A O 1
ATOM 722 N N . VAL A 1 91 ? 8.684 3.631 -7.723 1.00 82.88 91 VAL A N 1
ATOM 723 C CA . VAL A 1 91 ? 7.310 3.362 -7.316 1.00 82.88 91 VAL A CA 1
ATOM 724 C C . VAL A 1 91 ? 6.837 4.440 -6.365 1.00 82.88 91 VAL A C 1
ATOM 726 O O . VAL A 1 91 ? 7.524 4.781 -5.398 1.00 82.88 91 VAL A O 1
ATOM 729 N N . LYS A 1 92 ? 5.626 4.934 -6.616 1.00 87.25 92 LYS A N 1
ATOM 730 C CA . LYS A 1 92 ? 4.896 5.777 -5.673 1.00 87.25 92 LYS A CA 1
ATOM 731 C C . LYS A 1 92 ? 3.794 4.951 -5.018 1.00 87.25 92 LYS A C 1
ATOM 733 O O . LYS A 1 92 ? 3.000 4.326 -5.709 1.00 87.25 92 LYS A O 1
ATOM 738 N N . ILE A 1 93 ? 3.746 4.940 -3.693 1.00 88.50 93 ILE A N 1
ATOM 739 C CA . ILE A 1 93 ? 2.690 4.301 -2.908 1.00 88.50 93 ILE A CA 1
ATOM 740 C C . ILE A 1 93 ? 1.943 5.402 -2.168 1.00 88.50 93 ILE A C 1
ATOM 742 O O . ILE A 1 93 ? 2.557 6.218 -1.481 1.00 88.50 93 ILE A O 1
ATOM 746 N N . VAL A 1 94 ? 0.624 5.435 -2.315 1.00 89.50 94 VAL A N 1
ATOM 747 C CA . VAL A 1 94 ? -0.244 6.434 -1.693 1.00 89.50 94 VAL A CA 1
ATOM 748 C C . VAL A 1 94 ? -1.270 5.732 -0.822 1.00 89.50 94 VAL A C 1
ATOM 750 O O . VAL A 1 94 ? -2.056 4.925 -1.309 1.00 89.50 94 VAL A O 1
ATOM 753 N N . PHE A 1 95 ? -1.275 6.062 0.462 1.00 90.31 95 PHE A N 1
ATOM 754 C CA . PHE A 1 95 ? -2.239 5.601 1.450 1.00 90.31 95 PHE A CA 1
ATOM 755 C C . PHE A 1 95 ? -3.301 6.679 1.629 1.00 90.31 95 PHE A C 1
ATOM 757 O O . PHE A 1 95 ? -2.969 7.842 1.863 1.00 90.31 95 PHE A O 1
ATOM 764 N N . ILE A 1 96 ? -4.569 6.299 1.511 1.00 87.94 96 ILE A N 1
ATOM 765 C CA . ILE A 1 96 ? -5.701 7.221 1.545 1.00 87.94 96 ILE A CA 1
ATOM 766 C C . ILE A 1 96 ? -6.667 6.762 2.629 1.00 87.94 96 ILE A C 1
ATOM 768 O O . ILE A 1 96 ? -7.176 5.638 2.586 1.00 87.94 96 ILE A O 1
ATOM 772 N N . LYS A 1 97 ? -6.968 7.659 3.564 1.00 88.12 97 LYS A N 1
ATOM 773 C CA . LYS A 1 97 ? -8.108 7.550 4.472 1.00 88.12 97 LYS A CA 1
ATOM 774 C C . LYS A 1 97 ? -9.175 8.529 4.023 1.00 88.12 97 LYS A C 1
ATOM 776 O O . LYS A 1 97 ? -8.931 9.736 3.979 1.00 88.12 97 LYS A O 1
ATOM 781 N N . ALA A 1 98 ? -10.350 8.011 3.693 1.00 81.62 98 ALA A N 1
ATOM 782 C CA . ALA A 1 98 ? -11.479 8.853 3.351 1.00 81.62 98 ALA A CA 1
ATOM 783 C C . ALA A 1 98 ? -11.971 9.600 4.596 1.00 81.62 98 ALA A C 1
ATOM 785 O O . ALA A 1 98 ? -11.930 9.092 5.720 1.00 81.62 98 ALA A O 1
ATOM 786 N N . GLN A 1 99 ? -12.452 10.819 4.383 1.00 73.00 99 GLN A N 1
ATOM 787 C CA . GLN A 1 99 ? -13.214 11.530 5.392 1.00 73.00 99 GLN A CA 1
ATOM 788 C C . GLN A 1 99 ? -14.549 10.805 5.582 1.00 73.00 99 GLN A C 1
ATOM 790 O O . GLN A 1 99 ? -15.355 10.745 4.656 1.00 73.00 99 GLN A O 1
ATOM 795 N N . ASN A 1 100 ? -14.791 10.265 6.775 1.00 62.91 100 ASN A N 1
ATOM 796 C CA . ASN A 1 100 ? -16.128 9.811 7.131 1.00 62.91 100 ASN A CA 1
ATOM 797 C C . ASN A 1 100 ? -16.987 11.054 7.373 1.00 62.91 100 ASN A C 1
ATOM 799 O O . ASN A 1 100 ? -16.832 11.733 8.389 1.00 62.91 100 ASN A O 1
ATOM 803 N N . GLU A 1 101 ? -17.881 11.371 6.437 1.00 49.16 101 GLU A N 1
ATOM 804 C CA . GLU A 1 101 ? -18.990 12.270 6.732 1.00 49.16 101 GLU A CA 1
ATOM 805 C C . GLU A 1 101 ? -19.857 11.593 7.793 1.00 49.16 101 GLU A C 1
ATOM 807 O O . GLU A 1 101 ? -20.520 10.588 7.529 1.00 49.16 101 GLU A O 1
ATOM 812 N N . VAL A 1 102 ? -19.847 12.123 9.016 1.00 53.28 102 VAL A N 1
ATOM 813 C CA . VAL A 1 102 ? -20.873 11.782 10.000 1.00 53.28 102 VAL A CA 1
ATOM 814 C C . VAL A 1 102 ? -22.182 12.346 9.452 1.00 53.28 102 VAL A C 1
ATOM 816 O O . VAL A 1 102 ? -22.481 13.528 9.619 1.00 53.28 102 VAL A O 1
ATOM 819 N N . LYS A 1 103 ? -22.953 11.520 8.738 1.00 45.25 103 LYS A N 1
ATOM 820 C CA . LYS A 1 103 ? -24.348 11.839 8.439 1.00 45.25 103 LYS A CA 1
ATOM 821 C C . LYS A 1 103 ? -25.082 11.901 9.774 1.00 45.25 103 LYS A C 1
ATOM 823 O O . LYS A 1 103 ? -25.367 10.877 10.385 1.00 45.25 103 LYS A O 1
ATOM 828 N N . ASN A 1 104 ? -25.343 13.114 10.252 1.00 45.25 104 ASN A N 1
ATOM 829 C CA . ASN A 1 104 ? -26.234 13.348 11.382 1.00 45.25 104 ASN A CA 1
ATOM 830 C C . ASN A 1 104 ? -27.670 13.001 10.955 1.00 45.25 104 ASN A C 1
ATOM 832 O O . ASN A 1 104 ? -28.447 13.886 10.601 1.00 45.25 104 ASN A O 1
ATOM 836 N N . ASP A 1 105 ? -28.034 11.721 11.012 1.00 51.88 105 ASP A N 1
ATOM 837 C CA . ASP A 1 105 ? -29.397 11.221 10.779 1.00 51.88 105 ASP A CA 1
ATOM 838 C C . ASP A 1 105 ? -30.341 11.493 11.975 1.00 51.88 105 ASP A C 1
ATOM 840 O O . ASP A 1 105 ? -31.220 10.696 12.289 1.00 51.88 105 ASP A O 1
ATOM 844 N N . TRP A 1 106 ? -30.186 12.625 12.676 1.00 53.06 106 TRP A N 1
ATOM 845 C CA . TRP A 1 106 ? -31.007 12.993 13.848 1.00 53.06 106 TRP A CA 1
ATOM 846 C C . TRP A 1 106 ? -31.951 14.173 13.598 1.00 53.06 106 TRP A C 1
ATOM 848 O O . TRP A 1 106 ? -32.295 14.915 14.515 1.00 53.06 106 TRP A O 1
ATOM 858 N N . LYS A 1 107 ? -32.401 14.365 12.357 1.00 45.25 107 LYS A N 1
ATOM 859 C CA . LYS A 1 107 ? -33.517 15.274 12.068 1.00 45.25 107 LYS A CA 1
ATOM 860 C C . LYS A 1 107 ? -34.597 14.562 11.262 1.00 45.25 107 LYS A C 1
ATOM 862 O O . LYS A 1 107 ? -34.636 14.682 10.040 1.00 45.25 107 LYS A O 1
ATOM 867 N N . LYS A 1 108 ? -35.479 13.852 11.962 1.00 41.53 108 LYS A N 1
ATOM 868 C CA . LYS A 1 108 ? -36.867 13.636 11.547 1.00 41.53 108 LYS A CA 1
ATOM 869 C C . LYS A 1 108 ? -37.777 13.767 12.752 1.00 41.53 108 LYS A C 1
ATOM 871 O O . LYS A 1 108 ? -37.388 13.242 13.816 1.00 41.53 108 LYS A O 1
#

Sequence (108 aa):
MINPSLPYVPDFHGVIKSDVSGKGWVYEITSLSGVQARTPTFYYALAHADRIVVTTHDAGLWFRIRDLLKMEGATAVVEWRNEKSFLPEQVKIVFIKAQNEVKNDWKK

pLDDT: mean 73.11, std 17.27, range [38.44, 91.88]

Organism: Escherichia coli (NCBI:txid562)

Secondary structure (DSSP, 8-state):
--------------------TT--EEEEEEESSS-----HHHHHHHHH-SEEEEE-S-HHHHHHHHHHHHHTT--SEEEEE----SSTT-EEEEEEE-----------

Foldseek 3Di:
DDDPDDPDDPPCLQLPADPPPLDKDKDKDKDLALDDDPDPVVLNLQRHFQEKEKEAQDPVSLVVNVVVSVVSPRPHHYYYDNDHDPDRSIMMMMGIHDRPDPPPPPDD

Radius of gyration: 18.44 Å; chains: 1; bounding box: 50×45×56 Å